Protein AF-A0A358M3N5-F1 (afdb_monomer_lite)

Structure (mmCIF, N/CA/C/O backbone):
data_AF-A0A358M3N5-F1
#
_entry.id   AF-A0A358M3N5-F1
#
loop_
_atom_site.group_PDB
_atom_site.id
_atom_site.type_symbol
_atom_site.label_atom_id
_atom_site.label_alt_id
_atom_site.label_comp_id
_atom_site.label_asym_id
_atom_site.label_entity_id
_atom_site.label_seq_id
_atom_site.pdbx_PDB_ins_code
_atom_site.Cartn_x
_atom_site.Cartn_y
_atom_site.Cartn_z
_atom_site.occupancy
_atom_site.B_iso_or_equiv
_atom_site.auth_seq_id
_atom_site.auth_comp_id
_atom_site.auth_asym_id
_atom_site.auth_atom_id
_atom_site.pdbx_PDB_model_num
ATOM 1 N N . MET A 1 1 ? 16.958 2.054 -4.950 1.00 69.75 1 MET A N 1
ATOM 2 C CA . MET A 1 1 ? 15.947 1.689 -5.965 1.00 69.75 1 MET A CA 1
ATOM 3 C C . MET A 1 1 ? 16.693 1.330 -7.236 1.00 69.75 1 MET A C 1
ATOM 5 O O . MET A 1 1 ? 17.629 2.050 -7.558 1.00 69.75 1 MET A O 1
ATOM 9 N N . PHE A 1 2 ? 16.349 0.221 -7.890 1.00 91.06 2 PHE A N 1
ATOM 10 C CA . PHE A 1 2 ? 16.957 -0.207 -9.154 1.00 91.06 2 PHE A CA 1
ATOM 11 C C . PHE A 1 2 ? 16.098 0.342 -10.305 1.00 91.06 2 PHE A C 1
ATOM 13 O O . PHE A 1 2 ? 15.035 -0.222 -10.544 1.00 91.06 2 PHE A O 1
ATOM 20 N N . PRO A 1 3 ? 16.477 1.452 -10.972 1.00 90.88 3 PRO A N 1
ATOM 21 C CA . PRO A 1 3 ? 15.566 2.179 -11.869 1.00 90.88 3 PRO A CA 1
ATOM 22 C C . PRO A 1 3 ? 15.180 1.401 -13.131 1.00 90.88 3 PRO A C 1
ATOM 24 O O . PRO A 1 3 ? 14.156 1.678 -13.740 1.00 90.88 3 PRO A O 1
ATOM 27 N N . GLU A 1 4 ? 16.013 0.441 -13.522 1.00 94.50 4 GLU A N 1
ATOM 28 C CA . GLU A 1 4 ? 15.822 -0.397 -14.709 1.00 94.50 4 GLU A CA 1
ATOM 29 C C . GLU A 1 4 ? 14.917 -1.610 -14.438 1.00 94.50 4 GLU A C 1
ATOM 31 O O . GLU A 1 4 ? 14.607 -2.369 -15.354 1.00 94.50 4 GLU A O 1
ATOM 36 N N . VAL A 1 5 ? 14.515 -1.820 -13.181 1.00 93.56 5 VAL A N 1
ATOM 37 C CA . VAL A 1 5 ? 13.673 -2.943 -12.767 1.00 93.56 5 VAL A CA 1
ATOM 38 C C . VAL A 1 5 ? 12.243 -2.459 -12.587 1.00 93.56 5 VAL A C 1
ATOM 40 O O . VAL A 1 5 ? 11.999 -1.463 -11.910 1.00 93.56 5 VAL A O 1
ATOM 43 N N . ASP A 1 6 ? 11.302 -3.208 -13.151 1.00 93.94 6 ASP A N 1
ATOM 44 C CA . ASP A 1 6 ? 9.876 -2.972 -12.959 1.00 93.94 6 ASP A CA 1
ATOM 45 C C . ASP A 1 6 ? 9.475 -3.236 -11.490 1.00 93.94 6 ASP A C 1
ATOM 47 O O . ASP A 1 6 ? 9.681 -4.355 -11.000 1.00 93.94 6 ASP A O 1
ATOM 51 N N . PRO A 1 7 ? 8.947 -2.244 -10.743 1.00 91.69 7 PRO A N 1
ATOM 52 C CA . PRO A 1 7 ? 8.597 -2.391 -9.330 1.00 91.69 7 PRO A CA 1
ATOM 53 C C . PRO A 1 7 ? 7.241 -3.098 -9.138 1.00 91.69 7 PRO A C 1
ATOM 55 O O . PRO A 1 7 ? 6.368 -2.606 -8.423 1.00 91.69 7 PRO A O 1
ATOM 58 N N . VAL A 1 8 ? 7.061 -4.259 -9.771 1.00 94.38 8 VAL A N 1
ATOM 59 C CA . VAL A 1 8 ? 5.825 -5.055 -9.739 1.00 94.38 8 VAL A CA 1
ATOM 60 C C . VAL A 1 8 ? 6.024 -6.323 -8.908 1.00 94.38 8 VAL A C 1
ATOM 62 O O . VAL A 1 8 ? 7.075 -6.965 -8.943 1.00 94.38 8 VAL A O 1
ATOM 65 N N . LEU A 1 9 ? 4.999 -6.684 -8.133 1.00 95.12 9 LEU A N 1
ATOM 66 C CA . LEU A 1 9 ? 4.982 -7.925 -7.362 1.00 95.12 9 LEU A CA 1
ATOM 67 C C . LEU A 1 9 ? 4.804 -9.133 -8.287 1.00 95.12 9 LEU A C 1
ATOM 69 O O . LEU A 1 9 ? 4.049 -9.096 -9.256 1.00 95.12 9 LEU A O 1
ATOM 73 N N . GLY A 1 10 ? 5.466 -10.232 -7.948 1.00 95.50 10 GLY A N 1
ATOM 74 C CA . GLY A 1 10 ? 5.379 -11.484 -8.684 1.00 95.50 10 GLY A CA 1
ATOM 75 C C . GLY A 1 10 ? 5.505 -12.689 -7.754 1.00 95.50 10 GLY A C 1
ATOM 76 O O . GLY A 1 10 ? 5.501 -12.534 -6.534 1.00 95.50 10 GLY A O 1
ATOM 77 N N . PRO A 1 11 ? 5.637 -13.901 -8.313 1.00 97.44 11 PRO A N 1
ATOM 78 C CA . PRO A 1 11 ? 5.796 -15.120 -7.518 1.00 97.44 11 PRO A CA 1
ATOM 79 C C . PRO A 1 11 ? 7.139 -15.197 -6.767 1.00 97.44 11 PRO A C 1
ATOM 81 O O . PRO A 1 11 ? 7.290 -16.023 -5.873 1.00 97.44 11 PRO A O 1
ATOM 84 N N . GLU A 1 12 ? 8.118 -14.362 -7.124 1.00 97.31 12 GLU A N 1
ATOM 85 C CA . GLU A 1 12 ? 9.436 -14.302 -6.490 1.00 97.31 12 GLU A CA 1
ATOM 86 C C . GLU A 1 12 ? 9.511 -13.152 -5.471 1.00 97.31 12 GLU A C 1
ATOM 88 O O . GLU A 1 12 ? 9.183 -12.005 -5.781 1.00 97.31 12 GLU A O 1
ATOM 93 N N . MET A 1 13 ? 9.995 -13.447 -4.261 1.00 96.75 13 MET A N 1
ATOM 94 C CA . MET A 1 13 ? 10.194 -12.454 -3.204 1.00 96.75 13 MET A CA 1
ATOM 95 C C . MET A 1 13 ? 11.401 -11.557 -3.504 1.00 96.75 13 MET A C 1
ATOM 97 O O . MET A 1 13 ? 12.507 -12.040 -3.732 1.00 96.75 13 MET A O 1
ATOM 101 N N . ARG A 1 14 ? 11.191 -10.236 -3.445 1.00 94.44 14 ARG A N 1
ATOM 102 C CA . ARG A 1 14 ? 12.242 -9.215 -3.637 1.00 94.44 14 ARG A CA 1
ATOM 103 C C . ARG A 1 14 ? 12.349 -8.204 -2.493 1.00 94.44 14 ARG A C 1
ATOM 105 O O . ARG A 1 14 ? 13.154 -7.279 -2.574 1.00 94.44 14 ARG A O 1
ATOM 112 N N . SER A 1 15 ? 11.536 -8.339 -1.446 1.00 94.12 15 SER A N 1
ATOM 113 C CA . SER A 1 15 ? 11.629 -7.477 -0.268 1.00 94.12 15 SER A CA 1
ATOM 114 C C . SER A 1 15 ? 12.907 -7.771 0.521 1.00 94.12 15 SER A C 1
ATOM 116 O O . SER A 1 15 ? 13.387 -8.901 0.573 1.00 94.12 15 SER A O 1
ATOM 118 N N . THR A 1 16 ? 13.473 -6.734 1.136 1.00 95.31 16 THR A N 1
ATOM 119 C CA . THR A 1 16 ? 14.719 -6.825 1.917 1.00 95.31 16 THR A CA 1
ATOM 120 C C . THR A 1 16 ? 14.488 -6.778 3.425 1.00 95.31 16 THR A C 1
ATOM 122 O O . THR A 1 16 ? 15.435 -6.918 4.192 1.00 95.31 16 THR A O 1
ATOM 125 N N . GLY A 1 17 ? 13.256 -6.522 3.858 1.00 96.06 17 GLY A N 1
ATOM 126 C CA . GLY A 1 17 ? 12.900 -6.366 5.261 1.00 96.06 17 GLY A CA 1
ATOM 127 C C . GLY A 1 17 ? 11.396 -6.230 5.457 1.00 96.06 17 GLY A C 1
ATOM 128 O O . GLY A 1 17 ? 10.627 -6.229 4.493 1.00 96.06 17 GLY A O 1
ATOM 129 N N . GLU A 1 18 ? 11.007 -6.104 6.720 1.00 97.69 18 GLU A N 1
ATOM 130 C CA . GLU A 1 18 ? 9.624 -6.060 7.187 1.00 97.69 18 GLU A CA 1
ATOM 131 C C . GLU A 1 18 ? 9.470 -5.063 8.343 1.00 97.69 18 GLU A C 1
ATOM 133 O O . GLU A 1 18 ? 10.445 -4.676 8.991 1.00 97.69 18 GLU A O 1
ATOM 138 N N . VAL A 1 19 ? 8.234 -4.628 8.582 1.00 97.88 19 VAL A N 1
ATOM 139 C CA . VAL A 1 19 ? 7.858 -3.695 9.652 1.00 97.88 19 VAL A CA 1
ATOM 140 C C . VAL A 1 19 ? 6.606 -4.207 10.360 1.00 97.88 19 VAL A C 1
ATOM 142 O O . VAL A 1 19 ? 5.833 -4.972 9.786 1.00 97.88 19 VAL A O 1
ATOM 145 N N . LEU A 1 20 ? 6.387 -3.766 11.600 1.00 97.88 20 LEU A N 1
ATOM 146 C CA . LEU A 1 20 ? 5.225 -4.139 12.404 1.00 97.88 20 LEU A CA 1
ATOM 147 C C . LEU A 1 20 ? 4.503 -2.887 12.911 1.00 97.88 20 LEU A C 1
ATOM 149 O O . LEU A 1 20 ? 5.084 -2.075 13.630 1.00 97.88 20 LEU A O 1
ATOM 153 N N . GLY A 1 21 ? 3.221 -2.761 12.570 1.00 97.75 21 GLY A N 1
ATOM 154 C CA . GLY A 1 21 ? 2.307 -1.783 13.156 1.00 97.75 21 GLY A CA 1
ATOM 155 C C . GLY A 1 21 ? 1.466 -2.422 14.259 1.00 97.75 21 GLY A C 1
ATOM 156 O O . GLY A 1 21 ? 0.907 -3.498 14.065 1.00 97.75 21 GLY A O 1
ATOM 157 N N . ILE A 1 22 ? 1.375 -1.771 15.422 1.00 98.12 22 ILE A N 1
ATOM 158 C CA . ILE A 1 22 ? 0.607 -2.270 16.573 1.00 98.12 22 ILE A CA 1
ATOM 159 C C . ILE A 1 22 ? -0.464 -1.240 16.956 1.00 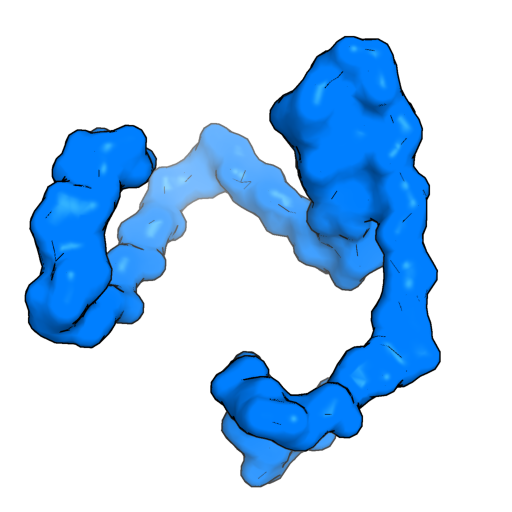98.12 22 ILE A C 1
ATOM 161 O O . ILE A 1 22 ? -0.166 -0.068 17.213 1.00 98.12 22 ILE A O 1
ATOM 165 N N . SER A 1 23 ? -1.718 -1.685 17.005 1.00 98.31 23 SER A N 1
ATOM 166 C CA . SER A 1 23 ? -2.847 -0.963 17.594 1.00 98.31 23 SER A CA 1
ATOM 167 C C . SER A 1 23 ? -3.923 -1.956 18.057 1.00 98.31 23 SER A C 1
ATOM 169 O O . SER A 1 23 ? -3.918 -3.120 17.659 1.00 98.31 23 SER A O 1
ATOM 171 N N . SER A 1 24 ? -4.833 -1.493 18.914 1.00 98.25 24 SER A N 1
ATOM 172 C CA . SER A 1 24 ? -6.090 -2.175 19.228 1.00 98.25 24 SER A CA 1
ATOM 173 C C . SER A 1 24 ? -7.090 -2.152 18.068 1.00 98.25 24 SER A C 1
ATOM 175 O O . SER A 1 24 ? -8.028 -2.943 18.073 1.00 98.25 24 SER A O 1
ATOM 177 N N . ASP A 1 25 ? -6.907 -1.248 17.103 1.00 98.38 25 ASP A N 1
ATOM 178 C CA . ASP A 1 25 ? -7.715 -1.145 15.889 1.00 98.38 25 ASP A CA 1
ATOM 179 C C . ASP A 1 25 ? -6.934 -1.632 14.659 1.00 98.38 25 ASP A C 1
ATOM 181 O O . ASP A 1 25 ? -5.752 -1.322 14.494 1.00 98.38 25 ASP A O 1
ATOM 185 N N . PHE A 1 26 ? -7.596 -2.385 13.776 1.00 97.94 26 PHE A N 1
ATOM 186 C CA . PHE A 1 26 ? -6.956 -2.938 12.580 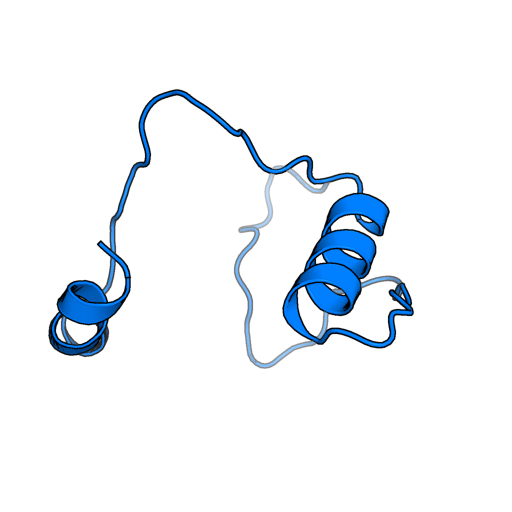1.00 97.94 26 PHE A CA 1
ATOM 187 C C . PHE A 1 26 ? -6.524 -1.847 11.594 1.00 97.94 26 PHE A C 1
ATOM 189 O O . PHE A 1 26 ? -5.410 -1.904 11.073 1.00 97.94 26 PHE A O 1
ATOM 196 N N . GLY A 1 27 ? -7.382 -0.852 11.349 1.00 96.62 27 GLY A N 1
ATOM 197 C CA . GLY A 1 27 ? -7.101 0.227 10.405 1.00 96.62 27 GLY A CA 1
ATOM 198 C C . GLY A 1 27 ? -5.905 1.060 10.853 1.00 96.62 27 GLY A C 1
ATOM 199 O O . GLY A 1 27 ? -4.996 1.324 10.065 1.00 96.62 27 GLY A O 1
ATOM 200 N N . GLU A 1 28 ? -5.846 1.395 12.140 1.00 96.94 28 GLU A N 1
ATOM 201 C CA . GLU A 1 28 ? -4.707 2.106 12.720 1.00 96.94 28 GLU A CA 1
ATOM 202 C C . GLU A 1 28 ? -3.427 1.253 12.719 1.00 96.94 28 GLU A C 1
ATOM 204 O O . GLU A 1 28 ? -2.350 1.763 12.401 1.00 96.94 28 GLU A O 1
ATOM 209 N N . ALA A 1 29 ? -3.512 -0.043 13.043 1.00 98.19 29 ALA A N 1
ATOM 210 C CA . ALA A 1 29 ? -2.358 -0.944 12.990 1.00 98.19 29 ALA A CA 1
ATOM 211 C C . ALA A 1 29 ? -1.791 -1.042 11.564 1.00 98.19 29 ALA A C 1
ATOM 213 O O . ALA A 1 29 ? -0.576 -0.951 11.371 1.00 98.19 29 ALA A O 1
ATOM 214 N N . PHE A 1 30 ? -2.666 -1.158 10.563 1.00 96.81 30 PHE A N 1
ATOM 215 C CA . PHE A 1 30 ? -2.287 -1.205 9.155 1.00 96.81 30 PHE A CA 1
ATOM 216 C C . PHE A 1 30 ? -1.688 0.121 8.672 1.00 96.81 30 PHE A C 1
ATOM 218 O O . PHE A 1 30 ? -0.652 0.117 8.007 1.00 96.81 30 PHE A O 1
ATOM 225 N N . TYR A 1 31 ? -2.277 1.256 9.061 1.00 95.81 31 TYR A N 1
ATOM 226 C CA . TYR A 1 31 ? -1.722 2.579 8.770 1.00 95.81 31 TYR A CA 1
ATOM 227 C C . TYR A 1 31 ? -0.315 2.746 9.364 1.00 95.81 31 TYR A C 1
ATOM 229 O O . TYR A 1 31 ? 0.600 3.145 8.648 1.00 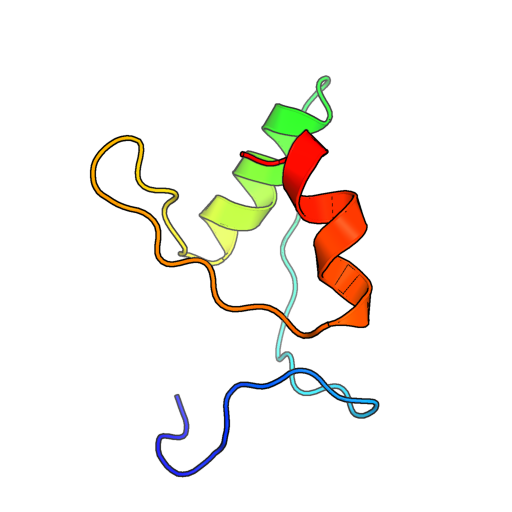95.81 31 TYR A O 1
ATOM 237 N N . LYS A 1 32 ? -0.104 2.365 10.633 1.00 96.25 32 LYS A N 1
ATOM 238 C CA . LYS A 1 32 ? 1.225 2.402 11.275 1.00 96.25 32 LYS A CA 1
ATOM 239 C C . LYS A 1 32 ? 2.248 1.542 10.533 1.00 96.25 32 LYS A C 1
ATOM 241 O O . LYS A 1 32 ? 3.393 1.961 10.380 1.00 96.25 32 LYS A O 1
ATOM 246 N N . ALA A 1 33 ? 1.845 0.358 10.069 1.00 97.06 33 ALA A N 1
ATOM 247 C CA . ALA A 1 33 ? 2.711 -0.510 9.276 1.00 97.06 33 ALA A CA 1
ATOM 248 C C . ALA A 1 33 ? 3.085 0.135 7.928 1.00 97.06 33 ALA A C 1
ATOM 250 O O . ALA A 1 33 ? 4.258 0.126 7.569 1.00 97.06 33 ALA A O 1
ATOM 251 N N . GLN A 1 34 ? 2.132 0.750 7.216 1.00 96.06 34 GLN A N 1
ATOM 252 C CA . GLN A 1 34 ? 2.415 1.477 5.969 1.00 96.06 34 GLN A CA 1
ATOM 253 C C . GLN A 1 34 ? 3.295 2.716 6.183 1.00 96.06 34 GLN A C 1
ATOM 255 O O . GLN A 1 34 ? 4.245 2.942 5.439 1.00 96.06 34 GLN A O 1
ATOM 260 N N . GLU A 1 35 ? 3.033 3.517 7.216 1.00 95.44 35 GLU A N 1
ATOM 261 C CA . GLU A 1 35 ? 3.847 4.702 7.500 1.00 95.44 35 GLU A CA 1
ATOM 262 C C . GLU A 1 35 ? 5.304 4.317 7.815 1.00 95.44 35 GLU A C 1
ATOM 264 O O . GLU A 1 35 ? 6.241 4.990 7.372 1.00 95.44 35 GLU A O 1
ATOM 269 N N . ALA A 1 36 ? 5.513 3.188 8.503 1.00 96.75 36 ALA A N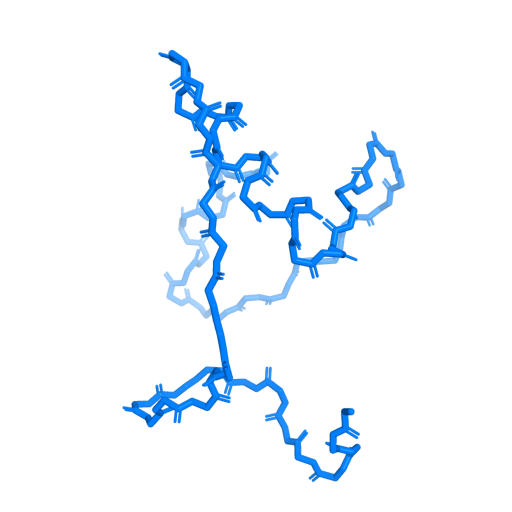 1
ATOM 270 C CA . ALA A 1 36 ? 6.837 2.656 8.812 1.00 96.75 36 ALA A CA 1
ATOM 271 C C . ALA A 1 36 ? 7.647 2.243 7.565 1.00 96.75 36 ALA A C 1
ATOM 273 O O . ALA A 1 36 ? 8.877 2.240 7.631 1.00 96.75 36 ALA A O 1
ATOM 274 N N . THR A 1 37 ? 7.012 1.976 6.412 1.00 95.38 37 THR A N 1
ATOM 275 C CA . THR A 1 37 ? 7.717 1.759 5.128 1.00 95.38 37 THR A CA 1
ATOM 276 C C . THR A 1 37 ? 8.126 3.062 4.436 1.00 95.38 37 THR A C 1
ATOM 278 O O . THR A 1 37 ? 8.567 3.037 3.289 1.00 95.38 37 THR A O 1
ATOM 281 N N . GLN A 1 38 ? 7.992 4.208 5.116 1.00 92.50 38 GLN A N 1
ATOM 282 C CA . GLN A 1 38 ? 8.278 5.551 4.599 1.00 92.50 38 GLN A CA 1
ATOM 283 C C . GLN A 1 38 ? 7.355 5.979 3.445 1.00 92.50 38 GLN A C 1
ATOM 285 O O . GLN A 1 38 ? 7.669 6.906 2.696 1.00 92.50 38 GLN A O 1
ATOM 290 N N . THR A 1 39 ? 6.185 5.347 3.326 1.00 87.62 39 THR A N 1
ATOM 291 C CA . THR A 1 39 ? 5.137 5.711 2.369 1.00 87.62 39 THR A CA 1
ATOM 292 C C . THR A 1 39 ? 4.037 6.470 3.104 1.00 87.62 39 THR A C 1
ATOM 294 O O . THR A 1 39 ? 3.198 5.882 3.778 1.00 87.62 39 THR A O 1
ATOM 297 N N . LYS A 1 40 ? 4.043 7.803 3.006 1.00 88.12 40 LYS A N 1
ATOM 298 C CA . LYS A 1 40 ? 3.004 8.629 3.637 1.00 88.12 40 LYS A CA 1
ATOM 299 C C . LYS A 1 40 ? 1.733 8.615 2.799 1.00 88.12 40 LYS A C 1
ATOM 301 O O . LYS A 1 40 ? 1.781 8.966 1.622 1.00 88.12 40 LYS A O 1
ATOM 306 N N . LEU A 1 41 ? 0.608 8.279 3.424 1.00 90.56 41 LEU A N 1
ATOM 307 C CA . LEU A 1 41 ? -0.702 8.336 2.785 1.00 90.56 41 LEU A CA 1
ATOM 308 C C . LEU A 1 41 ? -1.148 9.804 2.626 1.00 90.56 41 LEU A C 1
ATOM 310 O O . LEU A 1 41 ? -1.269 10.510 3.632 1.00 90.56 41 LEU A O 1
ATOM 314 N N . PRO A 1 42 ? -1.395 10.297 1.400 1.00 92.62 42 PRO A N 1
ATOM 315 C CA . PRO A 1 42 ? -1.951 11.631 1.198 1.00 92.62 42 PRO A CA 1
ATOM 316 C C . PRO A 1 42 ? -3.385 11.713 1.735 1.00 92.62 42 PRO A C 1
ATOM 318 O O . PRO A 1 42 ? -4.200 10.839 1.459 1.00 92.62 42 PRO A O 1
ATOM 321 N N . LEU A 1 43 ? -3.707 12.784 2.466 1.00 93.56 43 LEU A N 1
ATOM 322 C CA . LEU A 1 43 ? -5.057 13.020 3.008 1.00 93.56 43 LEU A CA 1
ATOM 323 C C . LEU A 1 43 ? -5.929 13.907 2.103 1.00 93.56 43 LEU A C 1
ATOM 325 O O . LEU A 1 43 ? -7.106 14.121 2.383 1.00 93.56 43 LEU A O 1
ATOM 329 N N . SER A 1 44 ? -5.352 14.463 1.038 1.00 96.44 44 SER A N 1
ATOM 330 C CA . SER A 1 44 ? -6.038 15.304 0.059 1.00 96.44 44 SER A CA 1
ATOM 331 C C . SER A 1 44 ? -5.328 15.247 -1.296 1.00 96.44 44 SER A C 1
ATOM 333 O O . SER A 1 44 ? -4.157 14.871 -1.379 1.00 96.44 44 SER A O 1
ATOM 335 N N . GLY A 1 45 ? -6.042 15.620 -2.361 1.00 95.75 45 GLY A N 1
ATOM 336 C CA . GLY A 1 45 ? -5.543 15.603 -3.737 1.00 95.75 45 GLY A CA 1
ATOM 337 C C . GLY A 1 45 ? -6.388 14.714 -4.645 1.00 95.75 45 GLY A C 1
ATOM 338 O O . GLY A 1 45 ? -7.575 14.518 -4.396 1.00 95.75 45 GLY A O 1
ATOM 339 N N . SER A 1 46 ? -5.763 14.192 -5.699 1.00 95.62 46 SER A N 1
ATOM 340 C CA . SER A 1 46 ? -6.405 13.323 -6.689 1.00 95.62 46 SER A CA 1
ATOM 341 C C . SER A 1 46 ? -5.782 11.931 -6.665 1.00 95.62 46 SER A C 1
ATOM 343 O O . SER A 1 46 ? -4.568 11.799 -6.510 1.00 95.62 46 SER A O 1
ATOM 345 N N . VAL A 1 47 ? -6.603 10.902 -6.872 1.00 94.31 47 VAL A N 1
ATOM 346 C CA . VAL A 1 47 ? -6.169 9.502 -6.977 1.00 94.31 47 VAL A CA 1
ATOM 347 C C . VAL A 1 47 ? -6.276 9.055 -8.435 1.00 94.31 47 VAL A C 1
ATOM 349 O O . VAL A 1 47 ? -7.298 9.284 -9.080 1.00 94.31 47 VAL A O 1
ATOM 352 N N . LEU A 1 48 ? -5.225 8.421 -8.960 1.00 95.25 48 LEU A N 1
ATOM 353 C CA . LEU A 1 48 ? -5.267 7.727 -10.248 1.00 95.25 48 LEU A CA 1
ATOM 354 C C . LEU A 1 48 ? -5.609 6.258 -10.004 1.00 95.25 48 LEU A C 1
ATOM 356 O O . LEU A 1 48 ? -4.863 5.562 -9.320 1.00 95.25 48 LEU A O 1
ATOM 360 N N . ILE A 1 49 ? -6.698 5.785 -10.607 1.00 95.31 49 ILE A N 1
ATOM 361 C CA . ILE A 1 49 ? -7.117 4.386 -10.534 1.00 95.31 49 ILE A CA 1
ATOM 362 C C . ILE A 1 49 ? -7.057 3.796 -11.942 1.00 95.31 49 ILE A C 1
ATOM 364 O O . ILE A 1 49 ? -7.793 4.210 -12.834 1.00 95.31 49 ILE A O 1
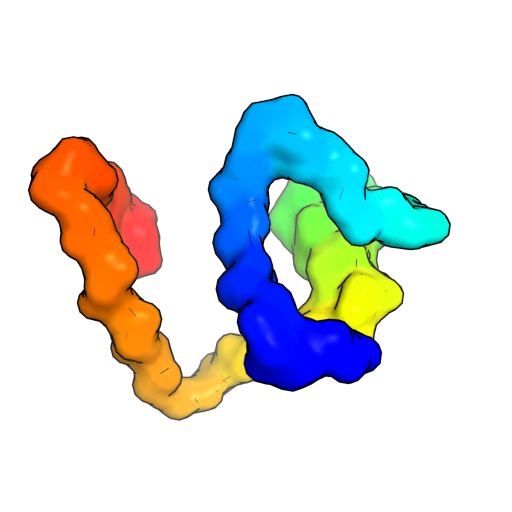ATOM 368 N N . SER A 1 50 ? -6.160 2.833 -12.139 1.00 95.56 50 SER A N 1
ATOM 369 C CA . SER A 1 50 ? -6.021 2.063 -13.375 1.00 95.56 50 SER A CA 1
ATOM 370 C C . SER A 1 50 ? -5.869 0.597 -13.000 1.00 95.56 50 SER A C 1
ATOM 372 O O . SER A 1 50 ? -4.850 0.208 -12.435 1.00 95.56 50 SER A O 1
ATOM 374 N N . ILE A 1 51 ? -6.889 -0.201 -13.298 1.00 96.12 51 ILE A N 1
ATOM 375 C CA . ILE A 1 51 ? -7.004 -1.601 -12.873 1.00 96.12 51 ILE A CA 1
ATOM 376 C C . ILE A 1 51 ? -7.302 -2.513 -14.063 1.00 96.12 51 ILE A C 1
ATOM 378 O O . ILE A 1 51 ? -7.753 -2.055 -15.117 1.00 96.12 51 ILE A O 1
ATOM 382 N N . ASN A 1 52 ? -7.045 -3.810 -13.895 1.00 96.31 52 ASN A N 1
ATOM 383 C CA . ASN A 1 52 ? -7.412 -4.813 -14.891 1.00 96.31 52 ASN A CA 1
ATOM 384 C C . ASN A 1 52 ? -8.941 -5.031 -14.915 1.00 96.31 52 ASN A C 1
ATOM 386 O O . ASN A 1 52 ? -9.660 -4.606 -14.014 1.00 96.31 52 ASN A O 1
ATOM 390 N N . ASP A 1 53 ? -9.448 -5.718 -15.943 1.00 97.31 53 ASP A N 1
ATOM 391 C CA . ASP A 1 53 ? -10.892 -5.945 -16.095 1.00 97.31 53 ASP A CA 1
ATOM 392 C C . ASP A 1 53 ? -11.518 -6.804 -14.987 1.00 97.31 53 ASP A C 1
ATOM 394 O O . ASP A 1 53 ? -12.709 -6.665 -14.718 1.00 97.31 53 ASP A O 1
ATOM 398 N N . ARG A 1 54 ? -10.737 -7.686 -14.353 1.00 96.44 54 ARG A N 1
ATOM 399 C CA . ARG A 1 54 ? -11.227 -8.610 -13.319 1.00 96.44 54 ARG A CA 1
ATOM 400 C C . ARG A 1 54 ? -11.549 -7.875 -12.022 1.00 96.44 54 ARG A C 1
ATOM 402 O O . ARG A 1 54 ? -12.550 -8.194 -11.394 1.00 96.44 54 ARG A O 1
ATOM 409 N N . ASP A 1 55 ? -10.767 -6.851 -11.694 1.00 95.56 55 ASP A N 1
ATOM 410 C CA . ASP A 1 55 ? -10.896 -6.105 -10.438 1.00 95.56 55 ASP A CA 1
ATOM 411 C C . ASP A 1 55 ? -11.952 -4.982 -10.523 1.00 95.56 55 ASP A C 1
ATOM 413 O O . ASP A 1 55 ? -12.278 -4.337 -9.528 1.00 95.56 55 ASP A O 1
ATOM 417 N N . LYS A 1 56 ? -12.534 -4.735 -11.710 1.00 95.00 56 LYS A N 1
ATOM 418 C CA . LYS A 1 56 ? -13.504 -3.643 -11.928 1.00 95.00 56 LYS A CA 1
ATOM 419 C C . LYS A 1 56 ? -14.755 -3.744 -11.064 1.00 95.00 56 LYS A C 1
ATOM 421 O O . LYS A 1 56 ? -15.284 -2.709 -10.678 1.00 95.00 56 LYS A O 1
ATOM 426 N N . ALA A 1 57 ? -15.220 -4.957 -10.770 1.00 94.12 57 ALA A N 1
ATOM 427 C CA . ALA A 1 57 ? -16.404 -5.156 -9.937 1.00 94.12 57 ALA A CA 1
ATOM 428 C C . ALA A 1 57 ? -16.158 -4.783 -8.464 1.00 94.12 57 ALA A C 1
ATOM 430 O O . ALA A 1 57 ? -17.080 -4.362 -7.776 1.00 94.12 57 ALA A O 1
ATOM 431 N N . GLU A 1 58 ? -14.921 -4.910 -7.979 1.00 94.25 58 GLU A N 1
ATOM 432 C CA . GLU A 1 58 ? -14.567 -4.590 -6.591 1.00 94.25 58 GLU A CA 1
ATOM 433 C C . GLU A 1 58 ? -14.364 -3.085 -6.381 1.00 94.25 58 GLU A C 1
ATOM 435 O O . GLU A 1 58 ? -14.561 -2.578 -5.274 1.00 94.25 58 GLU A O 1
ATOM 440 N N . LEU A 1 59 ? -14.029 -2.355 -7.451 1.00 93.06 59 LEU A N 1
ATOM 441 C CA . LEU A 1 59 ? -13.752 -0.921 -7.402 1.00 93.06 59 LEU A CA 1
ATOM 442 C C . LEU A 1 59 ? -14.914 -0.096 -6.826 1.00 93.06 59 LEU A C 1
ATOM 444 O O . LEU A 1 59 ? -14.657 0.885 -6.135 1.00 93.06 59 LEU A O 1
ATOM 448 N N . GLU A 1 60 ? -16.164 -0.511 -7.048 1.00 89.62 60 GLU A N 1
ATOM 449 C CA . GLU A 1 60 ? -17.360 0.165 -6.511 1.00 89.62 60 GLU A CA 1
ATOM 450 C C . GLU A 1 60 ? -17.377 0.252 -4.977 1.00 89.62 60 GLU A C 1
ATOM 452 O O . GLU A 1 60 ? -18.054 1.100 -4.410 1.00 89.62 60 GLU A O 1
ATOM 457 N N . THR A 1 61 ? -16.654 -0.633 -4.287 1.00 92.06 61 THR A N 1
ATOM 458 C CA . THR A 1 61 ? -16.575 -0.622 -2.817 1.00 92.06 61 THR A CA 1
ATOM 459 C C . THR A 1 61 ? -15.444 0.248 -2.275 1.00 92.06 61 THR A C 1
ATOM 461 O O . THR A 1 61 ? -15.417 0.546 -1.081 1.00 92.06 61 THR A O 1
ATOM 464 N N . VAL A 1 62 ? -14.508 0.649 -3.139 1.00 88.19 62 VAL A N 1
ATOM 465 C CA . VAL A 1 62 ? -13.297 1.398 -2.776 1.00 88.19 62 VAL A CA 1
ATOM 466 C C . VAL A 1 62 ? -13.432 2.888 -3.113 1.00 88.19 62 VAL A C 1
ATOM 468 O O . VAL A 1 62 ? -12.828 3.712 -2.424 1.00 88.19 62 VAL A O 1
ATOM 471 N N . ALA A 1 63 ? -14.203 3.230 -4.151 1.00 78.50 63 ALA A N 1
ATOM 472 C CA . ALA A 1 63 ? -14.424 4.592 -4.649 1.00 78.50 63 ALA A CA 1
ATOM 473 C C . ALA A 1 63 ? -15.890 5.020 -4.499 1.00 78.50 63 ALA A C 1
ATOM 475 O O . ALA A 1 63 ? -16.113 6.188 -4.105 1.00 78.50 63 ALA A O 1
#

Foldseek 3Di:
DPVVDDPDDDPDDDDPDADWFDDPDPVNRVQRRCVVVVDDDDPDDDDDDDDDPVCVVVVV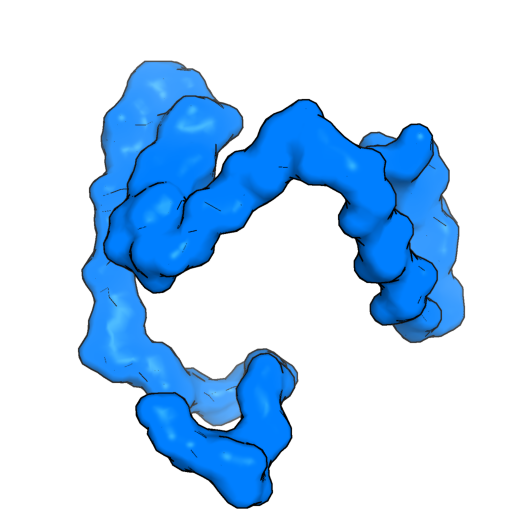VVD

Secondary structure (DSSP, 8-state):
--TTS-----SS-----------SSHHHHHHHHHHHTT-PPPSSS-------SSGGGTGGGT-

pLDDT: mean 94.37, std 4.55, range [69.75, 98.38]

Sequence (63 aa):
MFPEVDPVLGPEMRSTGEVLGISSDFGEAFYKAQEATQTKLPLSGSVLISINDRDKAELETVA

Radius of gyration: 15.13 Å; chains: 1; bounding box: 34×31×35 Å